Protein AF-A0A1H8VRY2-F1 (afdb_monomer_lite)

Foldseek 3Di:
DDPDQLLNVLVVCVVVVVVDDSVRSSVVSNVCVVVVPDDQFPDDDQVNVVVVQVVCVVVVNDVNGDHCVRVDDCVVRVVCVVVVPHRPD

Structure (mmCIF, N/CA/C/O backbone):
data_AF-A0A1H8VRY2-F1
#
_entry.id   AF-A0A1H8VRY2-F1
#
loop_
_atom_site.group_PDB
_atom_site.id
_atom_site.type_symbol
_atom_site.label_atom_id
_atom_site.label_alt_id
_atom_site.label_comp_id
_atom_site.label_asym_id
_atom_site.label_entity_id
_atom_site.label_seq_id
_atom_site.pdbx_PDB_ins_code
_atom_site.Cartn_x
_atom_site.Cartn_y
_atom_site.Cartn_z
_atom_site.occupancy
_atom_site.B_iso_or_equiv
_atom_site.auth_seq_id
_atom_site.auth_comp_id
_atom_site.auth_asym_id
_atom_site.auth_atom_id
_atom_site.pdbx_PDB_model_num
ATOM 1 N N . MET A 1 1 ? -15.429 -4.817 -3.333 1.00 52.06 1 MET A N 1
ATOM 2 C CA . MET A 1 1 ? -14.668 -3.758 -2.634 1.00 52.06 1 MET A CA 1
ATOM 3 C C . MET A 1 1 ? -14.431 -4.214 -1.209 1.00 52.06 1 MET A C 1
ATOM 5 O O . MET A 1 1 ? -15.396 -4.678 -0.607 1.00 52.06 1 MET A O 1
ATOM 9 N N . ALA A 1 2 ? -13.211 -4.064 -0.691 1.00 65.88 2 ALA A N 1
ATOM 10 C CA . ALA A 1 2 ? -12.813 -4.447 0.662 1.00 65.88 2 ALA A CA 1
ATOM 11 C C . ALA A 1 2 ? -13.826 -3.946 1.684 1.00 65.88 2 ALA A C 1
ATOM 13 O O . ALA A 1 2 ? -13.985 -2.736 1.894 1.00 65.88 2 ALA A O 1
ATOM 14 N N . THR A 1 3 ? -14.531 -4.868 2.325 1.00 83.00 3 THR A N 1
ATOM 15 C CA . THR A 1 3 ? -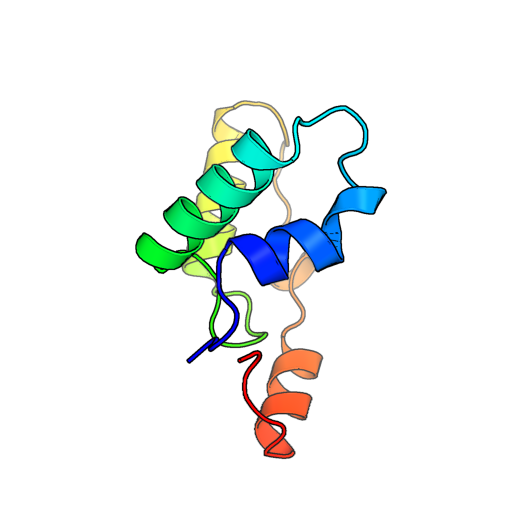15.558 -4.535 3.316 1.00 83.00 3 THR A CA 1
ATOM 16 C C . THR A 1 3 ? -14.941 -4.228 4.676 1.00 83.00 3 THR A C 1
ATOM 18 O O . THR A 1 3 ? -15.476 -3.387 5.392 1.00 83.00 3 THR A O 1
ATOM 21 N N . ALA A 1 4 ? -13.766 -4.793 4.972 1.00 91.69 4 ALA A N 1
ATOM 22 C CA . ALA A 1 4 ? -13.064 -4.610 6.238 1.00 91.69 4 ALA A CA 1
ATOM 23 C C . ALA A 1 4 ? -12.788 -3.131 6.550 1.00 91.69 4 ALA A C 1
ATOM 25 O O . ALA A 1 4 ? -12.227 -2.383 5.744 1.00 91.69 4 ALA A O 1
ATOM 26 N N . THR A 1 5 ? -13.194 -2.686 7.727 1.00 94.44 5 THR A N 1
ATOM 27 C CA . THR A 1 5 ? -12.889 -1.380 8.307 1.00 94.44 5 THR A CA 1
ATOM 28 C C . THR A 1 5 ? -11.392 -1.237 8.588 1.00 94.44 5 THR A C 1
ATOM 30 O O . THR A 1 5 ? -10.663 -2.219 8.714 1.00 94.44 5 THR A O 1
ATOM 33 N N . GLY A 1 6 ? -10.908 0.000 8.738 1.00 94.94 6 GLY A N 1
ATOM 34 C CA . GLY A 1 6 ? -9.508 0.225 9.115 1.00 94.94 6 GLY A CA 1
ATOM 35 C C . GLY A 1 6 ? -9.141 -0.406 10.465 1.00 94.94 6 GLY A C 1
ATOM 36 O O . GLY A 1 6 ? -8.004 -0.832 10.638 1.00 94.94 6 GLY A O 1
ATOM 37 N N . ALA A 1 7 ? -10.102 -0.526 11.386 1.00 96.69 7 ALA A N 1
ATOM 38 C CA . ALA A 1 7 ? -9.914 -1.203 12.666 1.00 96.69 7 ALA A CA 1
ATOM 39 C C . ALA A 1 7 ? -9.749 -2.724 12.507 1.00 96.69 7 ALA A C 1
ATOM 41 O O . ALA A 1 7 ? -8.848 -3.296 13.112 1.00 96.69 7 ALA A O 1
ATOM 42 N N . GLU A 1 8 ? -10.566 -3.369 11.667 1.00 97.31 8 GLU A N 1
ATOM 43 C CA . GLU A 1 8 ? -10.440 -4.806 11.374 1.00 97.31 8 GL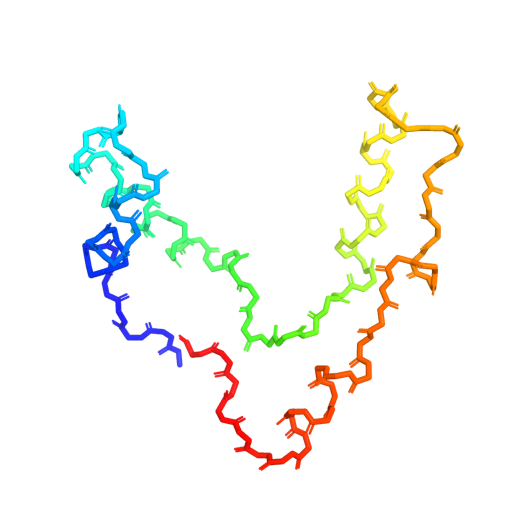U A CA 1
ATOM 44 C C . GLU A 1 8 ? -9.099 -5.123 10.704 1.00 97.31 8 GLU A C 1
ATOM 46 O O . GLU A 1 8 ? -8.422 -6.075 11.089 1.00 97.31 8 GLU A O 1
ATOM 51 N N . ILE A 1 9 ? -8.669 -4.280 9.759 1.00 95.81 9 ILE A N 1
ATOM 52 C CA . ILE A 1 9 ? -7.366 -4.420 9.097 1.00 95.81 9 ILE A CA 1
ATOM 53 C C . ILE A 1 9 ? -6.229 -4.247 10.110 1.00 95.81 9 ILE A C 1
ATOM 55 O O . ILE A 1 9 ? -5.324 -5.076 10.160 1.00 95.81 9 ILE A O 1
ATOM 59 N N . ALA A 1 10 ? -6.287 -3.208 10.949 1.00 97.38 10 ALA A N 1
ATOM 60 C CA . ALA A 1 10 ? -5.278 -2.954 11.973 1.00 97.38 10 ALA A CA 1
ATOM 61 C C . ALA A 1 10 ? -5.170 -4.101 12.985 1.00 97.38 10 AL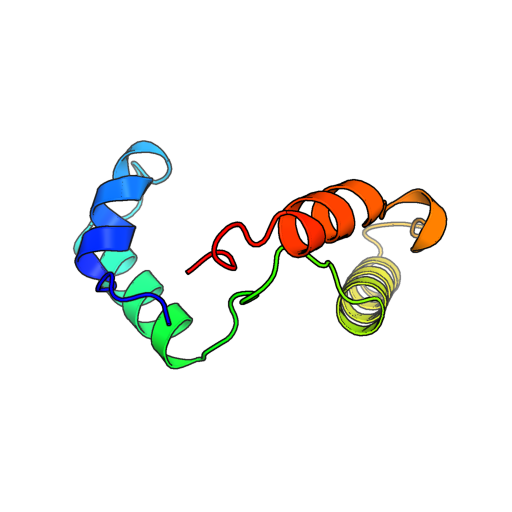A A C 1
ATOM 63 O O . ALA A 1 10 ? -4.062 -4.494 13.337 1.00 97.38 10 ALA A O 1
ATOM 64 N N . ALA A 1 11 ? -6.298 -4.671 13.418 1.00 97.56 11 ALA A N 1
ATOM 65 C CA . ALA A 1 11 ? -6.311 -5.819 14.318 1.00 97.56 11 ALA A CA 1
ATOM 66 C C . ALA A 1 11 ? -5.650 -7.054 13.682 1.00 97.56 11 ALA A C 1
ATOM 68 O O . ALA A 1 11 ? -4.857 -7.724 14.341 1.00 97.56 11 ALA A O 1
ATOM 69 N N . ALA A 1 12 ? -5.919 -7.319 12.399 1.00 97.50 12 ALA A N 1
ATOM 70 C CA . ALA A 1 12 ? -5.351 -8.458 11.678 1.00 97.50 12 ALA A CA 1
ATOM 71 C C . ALA A 1 12 ? -3.822 -8.375 11.517 1.00 97.50 12 ALA A C 1
ATOM 73 O O . ALA A 1 12 ? -3.153 -9.406 11.500 1.00 97.50 12 ALA A O 1
ATOM 74 N N . ILE A 1 13 ? -3.265 -7.163 11.418 1.00 96.75 13 ILE A N 1
ATOM 75 C CA . ILE A 1 13 ? -1.824 -6.951 11.204 1.00 96.75 13 ILE A CA 1
ATOM 76 C C . ILE A 1 13 ? -1.070 -6.495 12.459 1.00 96.75 13 ILE A C 1
ATOM 78 O O . ILE A 1 13 ? 0.142 -6.311 12.389 1.00 96.75 13 ILE A O 1
ATOM 82 N N . ALA A 1 14 ? -1.745 -6.319 13.600 1.00 97.31 14 ALA A N 1
ATOM 83 C CA . ALA A 1 14 ? -1.171 -5.711 14.805 1.00 97.31 14 ALA A CA 1
ATOM 84 C C . ALA A 1 14 ? 0.134 -6.383 15.264 1.00 97.31 14 ALA A C 1
ATOM 86 O O . ALA A 1 14 ? 1.069 -5.701 15.676 1.00 97.31 14 ALA A O 1
ATOM 87 N N . ALA A 1 15 ? 0.229 -7.709 15.128 1.00 97.69 15 ALA A N 1
ATOM 88 C CA . ALA A 1 15 ? 1.419 -8.472 15.504 1.00 97.69 15 ALA A CA 1
ATOM 89 C C . ALA A 1 15 ? 2.680 -8.094 14.699 1.00 97.69 15 ALA A C 1
ATOM 91 O O . ALA A 1 15 ? 3.788 -8.253 15.201 1.00 97.69 15 ALA A O 1
ATOM 92 N N . TYR A 1 16 ? 2.527 -7.565 13.479 1.00 97.44 16 TYR A N 1
ATOM 93 C CA . TYR A 1 16 ? 3.642 -7.094 12.648 1.00 97.44 16 TYR A CA 1
ATOM 94 C C . TYR A 1 16 ? 4.081 -5.659 12.986 1.00 97.44 16 TYR A C 1
ATOM 96 O O . TYR A 1 16 ? 5.117 -5.209 12.504 1.00 97.44 16 TYR A O 1
ATOM 104 N N . PHE A 1 17 ? 3.310 -4.939 13.810 1.00 96.81 17 PHE A N 1
ATOM 105 C CA . PHE A 1 17 ? 3.520 -3.531 14.156 1.00 96.81 17 PHE A CA 1
ATOM 106 C C . PHE A 1 17 ? 3.483 -3.321 15.677 1.00 96.81 17 PHE A C 1
ATOM 108 O O . PHE A 1 17 ? 2.795 -2.428 16.168 1.00 96.81 17 PHE A O 1
ATOM 115 N N . ALA A 1 18 ? 4.224 -4.143 16.426 1.00 95.44 18 ALA A N 1
ATOM 116 C CA . ALA A 1 18 ? 4.206 -4.148 17.893 1.00 95.44 18 ALA A CA 1
ATOM 117 C C . ALA A 1 18 ? 4.522 -2.779 18.531 1.00 95.44 18 ALA A C 1
ATOM 119 O O . ALA A 1 18 ? 3.983 -2.455 19.588 1.00 95.44 18 ALA A O 1
ATOM 120 N N . ASP A 1 19 ? 5.338 -1.960 17.863 1.00 97.62 19 ASP A N 1
ATOM 121 C CA . ASP A 1 19 ? 5.743 -0.633 18.344 1.00 97.62 19 ASP A CA 1
ATOM 122 C C . ASP A 1 19 ? 4.780 0.497 17.929 1.00 97.62 19 ASP A C 1
ATOM 124 O O . ASP A 1 19 ? 4.984 1.659 18.287 1.00 97.62 19 ASP A O 1
ATOM 128 N N . VAL A 1 20 ? 3.726 0.192 17.163 1.00 97.69 20 VAL A N 1
ATOM 129 C CA . VAL A 1 20 ? 2.742 1.182 16.707 1.00 97.69 20 VAL A CA 1
ATOM 130 C C . VAL A 1 20 ? 1.508 1.132 17.610 1.00 97.69 20 VAL A C 1
ATOM 132 O O . VAL A 1 20 ? 0.829 0.105 17.664 1.00 97.69 20 VAL A O 1
ATOM 135 N N . PRO A 1 21 ? 1.135 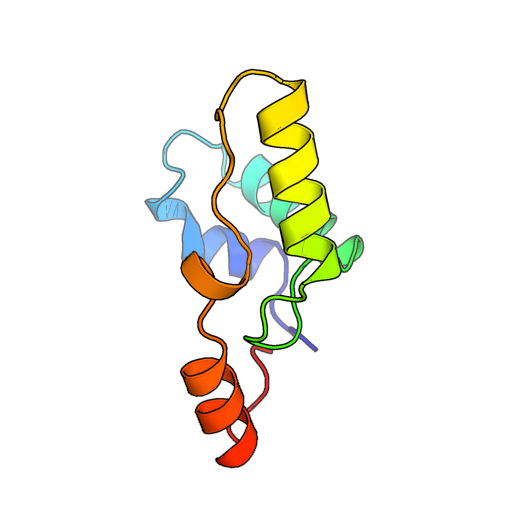2.241 18.278 1.00 97.88 21 PRO A N 1
ATOM 136 C CA . PRO A 1 21 ? -0.086 2.289 19.073 1.00 97.88 21 PRO A CA 1
ATOM 137 C C . PRO A 1 21 ? -1.321 1.873 18.250 1.00 97.88 21 PRO A C 1
ATOM 139 O O . PRO A 1 21 ? -1.514 2.408 17.151 1.00 97.88 21 PRO A O 1
ATOM 142 N N . PRO A 1 22 ? -2.209 1.000 18.769 1.00 96.56 22 PRO A N 1
ATOM 143 C CA . PRO A 1 22 ? -3.331 0.453 17.997 1.00 96.56 22 PRO A CA 1
ATOM 144 C C . PRO A 1 22 ? -4.227 1.514 17.346 1.00 96.56 22 PRO A C 1
ATOM 146 O O . PRO A 1 22 ? -4.666 1.355 16.208 1.00 96.56 22 PRO A O 1
ATOM 149 N N . ALA A 1 23 ? -4.454 2.636 18.036 1.00 97.25 23 ALA A N 1
ATOM 150 C CA . ALA A 1 23 ? -5.242 3.749 17.510 1.00 97.25 23 ALA A CA 1
ATOM 151 C C . ALA A 1 23 ? -4.583 4.424 16.292 1.00 97.25 23 ALA A C 1
ATOM 153 O O . ALA A 1 23 ? -5.277 4.805 15.349 1.00 97.25 23 ALA A O 1
ATOM 154 N N . ILE A 1 24 ? -3.250 4.542 16.284 1.00 98.25 24 ILE A N 1
ATOM 155 C CA . ILE A 1 24 ? -2.495 5.104 15.156 1.00 98.25 24 ILE A CA 1
ATOM 156 C C . ILE A 1 24 ? -2.553 4.145 13.967 1.00 9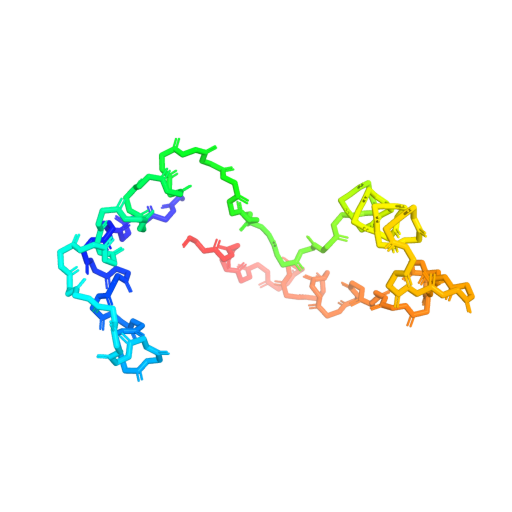8.25 24 ILE A C 1
ATOM 158 O O . ILE A 1 24 ? -2.816 4.584 12.846 1.00 98.25 24 ILE A O 1
ATOM 162 N N . LEU A 1 25 ? -2.379 2.842 14.209 1.00 98.25 25 LEU A N 1
ATOM 163 C CA . LEU A 1 25 ? -2.470 1.822 13.164 1.00 98.25 25 LEU A CA 1
ATOM 164 C C . LEU A 1 25 ? -3.863 1.810 12.512 1.00 98.25 25 LEU A C 1
ATOM 166 O O . LEU A 1 25 ? -3.973 1.894 11.290 1.00 98.25 25 LEU A O 1
ATOM 170 N N . ALA A 1 26 ? -4.934 1.821 13.312 1.00 98.06 26 ALA A N 1
ATOM 171 C CA . ALA A 1 26 ? -6.312 1.884 12.817 1.00 98.06 26 ALA A CA 1
ATOM 172 C C . ALA A 1 26 ? -6.604 3.166 12.017 1.00 98.06 26 ALA A C 1
ATOM 174 O O . ALA A 1 26 ? -7.259 3.111 10.968 1.00 98.06 26 ALA A O 1
ATOM 175 N N . ALA A 1 27 ? -6.098 4.319 12.467 1.00 98.12 27 ALA A N 1
ATOM 176 C CA . ALA A 1 27 ? -6.230 5.581 11.743 1.00 98.12 27 ALA A CA 1
ATOM 177 C C . ALA A 1 27 ? -5.483 5.551 10.397 1.00 98.12 27 ALA A C 1
ATOM 179 O O . ALA A 1 27 ? -6.023 5.994 9.380 1.00 98.12 27 ALA A O 1
ATOM 180 N N . ALA A 1 28 ? -4.274 4.981 10.364 1.00 97.25 28 ALA A N 1
ATOM 181 C CA . ALA A 1 28 ? -3.496 4.807 9.141 1.00 97.25 28 ALA A CA 1
ATOM 182 C C . ALA A 1 28 ? -4.212 3.885 8.141 1.00 97.25 28 ALA A C 1
ATOM 184 O O . ALA A 1 28 ? -4.410 4.281 6.991 1.00 97.25 28 ALA A O 1
ATOM 185 N N . CYS A 1 29 ? -4.685 2.714 8.582 1.00 96.50 29 CYS A N 1
ATOM 186 C CA . CYS A 1 29 ? -5.457 1.789 7.749 1.00 96.50 29 CYS A CA 1
ATOM 187 C C . CYS A 1 29 ? -6.728 2.449 7.193 1.00 96.50 29 CYS A C 1
ATOM 189 O O . CYS A 1 29 ? -7.015 2.326 6.003 1.00 96.50 29 CYS A O 1
ATOM 191 N N . THR A 1 30 ? -7.455 3.207 8.021 1.00 96.25 30 THR A N 1
ATOM 192 C CA . THR A 1 30 ? -8.650 3.955 7.592 1.00 96.25 30 THR A CA 1
ATOM 193 C C . THR A 1 30 ? -8.312 4.971 6.502 1.00 96.25 30 THR A C 1
ATOM 195 O O . THR A 1 30 ? -8.984 5.020 5.472 1.00 96.25 30 THR A O 1
ATOM 198 N N . ARG A 1 31 ? -7.243 5.755 6.688 1.00 96.75 31 ARG A N 1
ATOM 199 C CA . ARG A 1 31 ? -6.793 6.752 5.710 1.00 96.75 31 ARG A CA 1
ATOM 200 C C . ARG A 1 31 ? -6.352 6.110 4.395 1.00 96.75 31 ARG A C 1
ATOM 202 O O . ARG A 1 31 ? -6.758 6.578 3.338 1.00 96.75 31 ARG A O 1
ATOM 209 N N . TYR A 1 32 ? -5.539 5.057 4.439 1.00 94.25 32 TYR A N 1
ATOM 210 C CA . TYR A 1 32 ? -5.041 4.385 3.232 1.00 94.25 32 TYR A CA 1
ATOM 211 C C . TYR A 1 32 ? -6.186 3.745 2.441 1.00 94.25 32 TYR A C 1
ATOM 213 O O . TYR A 1 32 ? -6.229 3.885 1.219 1.00 94.25 32 TYR A O 1
ATOM 221 N N . LYS A 1 33 ? -7.165 3.148 3.137 1.00 91.56 33 LYS A N 1
ATOM 222 C CA . LYS A 1 33 ? -8.398 2.655 2.516 1.00 91.56 33 LYS A CA 1
ATOM 223 C C . LYS A 1 33 ? -9.178 3.785 1.835 1.00 91.56 33 LYS A C 1
ATOM 225 O O . LYS A 1 33 ? -9.570 3.637 0.682 1.00 91.56 33 LYS A O 1
ATOM 230 N N . ALA A 1 34 ? -9.373 4.918 2.514 1.00 93.69 34 ALA A N 1
ATOM 231 C CA . ALA A 1 34 ? -10.105 6.065 1.968 1.00 93.69 34 ALA A CA 1
ATOM 232 C C . ALA A 1 34 ? -9.428 6.693 0.735 1.00 93.69 34 ALA A C 1
ATOM 234 O O . ALA A 1 34 ? -10.113 7.224 -0.134 1.00 93.69 34 ALA A O 1
ATOM 235 N N . LEU A 1 35 ? -8.097 6.614 0.640 1.00 94.94 35 LEU A N 1
ATOM 236 C CA . LEU A 1 35 ? -7.338 7.095 -0.517 1.00 94.94 35 LEU A CA 1
ATOM 237 C C . LEU A 1 35 ? -7.447 6.179 -1.747 1.00 94.94 35 LEU A C 1
ATOM 239 O O . LEU A 1 35 ? -7.064 6.602 -2.833 1.00 94.94 35 LEU A O 1
ATOM 243 N N . GLY A 1 36 ? -7.930 4.939 -1.598 1.00 90.19 36 GLY A N 1
ATOM 244 C CA . GLY A 1 36 ? -8.077 4.004 -2.719 1.00 90.19 36 GLY A CA 1
ATOM 245 C C . GLY A 1 36 ? -6.749 3.604 -3.371 1.00 90.19 36 GLY A C 1
ATOM 246 O O . GLY A 1 36 ? -6.709 3.325 -4.563 1.00 90.19 36 GLY A O 1
ATOM 247 N N . ILE A 1 37 ? -5.655 3.610 -2.604 1.00 87.56 37 ILE A N 1
ATOM 248 C CA . ILE A 1 37 ? -4.289 3.382 -3.112 1.00 87.56 37 ILE A CA 1
ATOM 249 C C . ILE A 1 37 ? -3.854 1.912 -3.101 1.00 87.56 37 ILE A C 1
ATOM 251 O O . ILE A 1 37 ? -2.751 1.598 -3.543 1.00 87.56 37 ILE A O 1
ATOM 255 N N . TRP A 1 38 ? -4.683 1.008 -2.579 1.00 88.38 38 TRP A N 1
ATOM 256 C CA . TRP A 1 38 ? -4.414 -0.427 -2.631 1.00 88.38 38 TRP A CA 1
ATOM 257 C C . TRP A 1 38 ? -4.814 -1.005 -3.984 1.00 88.38 38 TRP A C 1
ATOM 259 O O . TRP A 1 38 ? -5.853 -0.648 -4.540 1.00 88.38 38 TRP A O 1
ATOM 269 N N . GLY A 1 39 ? -3.987 -1.916 -4.499 1.00 86.94 39 GLY A N 1
ATOM 270 C CA . GLY A 1 39 ? -4.317 -2.669 -5.701 1.00 86.94 39 GLY A CA 1
ATOM 271 C C . GLY A 1 39 ? -5.573 -3.506 -5.474 1.00 86.94 39 GLY A C 1
ATOM 272 O O . GLY A 1 39 ? -5.682 -4.208 -4.474 1.00 86.94 39 GLY A O 1
ATOM 273 N N . THR A 1 40 ? -6.518 -3.432 -6.407 1.00 86.31 40 THR A N 1
ATOM 274 C CA . THR A 1 40 ? -7.749 -4.240 -6.403 1.00 86.31 40 THR A CA 1
ATOM 275 C C . THR A 1 40 ? -7.585 -5.558 -7.156 1.00 86.31 40 THR A C 1
ATOM 277 O O . THR A 1 40 ? -8.504 -6.367 -7.214 1.00 86.31 40 THR A O 1
ATOM 280 N N . THR A 1 41 ? -6.420 -5.775 -7.766 1.00 88.38 41 THR A N 1
ATOM 281 C CA . THR A 1 41 ? -6.063 -6.997 -8.489 1.00 88.38 41 THR A CA 1
ATOM 282 C C . THR A 1 41 ? -4.637 -7.388 -8.107 1.00 88.38 41 THR A C 1
ATOM 284 O O . THR A 1 41 ? -3.859 -6.503 -7.736 1.00 88.38 41 THR A O 1
ATOM 287 N N . PRO A 1 42 ? -4.267 -8.674 -8.213 1.00 90.75 42 PRO A N 1
ATOM 288 C CA . PRO A 1 42 ? -2.895 -9.117 -7.968 1.00 90.75 42 PRO A CA 1
ATOM 289 C C . PRO A 1 42 ? -1.892 -8.642 -9.035 1.00 90.75 42 PRO A C 1
ATOM 291 O O . PRO A 1 42 ? -0.695 -8.858 -8.874 1.00 90.75 42 PRO A O 1
ATOM 294 N N . ILE A 1 43 ? -2.352 -7.998 -10.114 1.00 94.06 43 ILE A N 1
ATOM 295 C CA . ILE A 1 43 ? -1.495 -7.505 -11.193 1.00 94.06 43 ILE A CA 1
ATOM 296 C C . ILE A 1 43 ? -0.648 -6.337 -10.694 1.00 94.06 43 ILE A C 1
ATOM 298 O O . ILE A 1 43 ? -1.182 -5.322 -10.241 1.00 94.06 43 ILE A O 1
ATOM 302 N N . LEU A 1 44 ? 0.673 -6.436 -10.859 1.00 95.00 44 LEU A N 1
ATOM 303 C CA . LEU A 1 44 ? 1.576 -5.303 -10.683 1.00 95.00 44 LEU A CA 1
ATOM 304 C C . LEU A 1 44 ? 1.643 -4.503 -11.996 1.00 95.00 44 LEU A C 1
ATOM 306 O O . LEU A 1 44 ? 2.215 -4.984 -12.982 1.00 95.00 44 LEU A O 1
ATOM 310 N N . PRO A 1 45 ? 1.069 -3.286 -12.057 1.00 94.56 45 PRO A N 1
ATOM 311 C CA . PRO A 1 45 ? 1.059 -2.504 -13.284 1.00 94.56 45 PRO A CA 1
ATOM 312 C C . PRO A 1 45 ? 2.449 -1.954 -13.607 1.00 94.56 45 PRO A C 1
ATOM 314 O O . PRO A 1 45 ? 3.108 -1.347 -12.758 1.00 94.56 45 PRO A O 1
ATOM 317 N N . ARG A 1 46 ? 2.841 -2.054 -14.883 1.00 96.94 46 ARG A N 1
ATOM 318 C CA . ARG A 1 46 ? 4.105 -1.503 -15.399 1.00 96.94 46 ARG A CA 1
ATOM 319 C C . ARG A 1 46 ? 4.324 -0.045 -15.022 1.00 96.94 46 ARG A C 1
ATOM 321 O O . ARG A 1 46 ? 5.376 0.290 -14.498 1.00 96.94 46 ARG A O 1
ATOM 328 N N . ALA A 1 47 ? 3.316 0.802 -15.217 1.00 96.12 47 ALA A N 1
ATOM 329 C CA . ALA A 1 47 ? 3.429 2.226 -14.908 1.00 96.12 47 ALA A CA 1
ATOM 330 C C . ALA A 1 47 ? 3.753 2.493 -13.423 1.00 96.12 47 ALA A C 1
ATOM 332 O O . ALA A 1 47 ? 4.490 3.426 -13.110 1.00 96.12 47 ALA A O 1
ATOM 333 N N . GLY A 1 48 ? 3.225 1.670 -12.509 1.00 94.56 48 GLY A N 1
ATOM 334 C CA . GLY A 1 48 ? 3.532 1.766 -11.081 1.00 94.56 48 GLY A CA 1
ATOM 335 C C . GLY A 1 48 ? 4.966 1.338 -10.773 1.00 94.56 48 GLY A C 1
ATOM 336 O O . GLY A 1 48 ? 5.672 2.037 -10.047 1.00 94.56 48 GLY A O 1
ATOM 337 N N . TYR A 1 49 ? 5.410 0.230 -11.371 1.00 97.31 49 TYR A N 1
ATOM 338 C CA . TYR A 1 49 ? 6.778 -0.264 -11.229 1.00 97.31 49 TYR A CA 1
ATOM 339 C C . TYR A 1 49 ? 7.809 0.712 -11.799 1.00 97.31 49 TYR A C 1
ATOM 341 O O . TYR A 1 49 ? 8.759 1.057 -11.103 1.00 97.31 49 TYR A O 1
ATOM 349 N N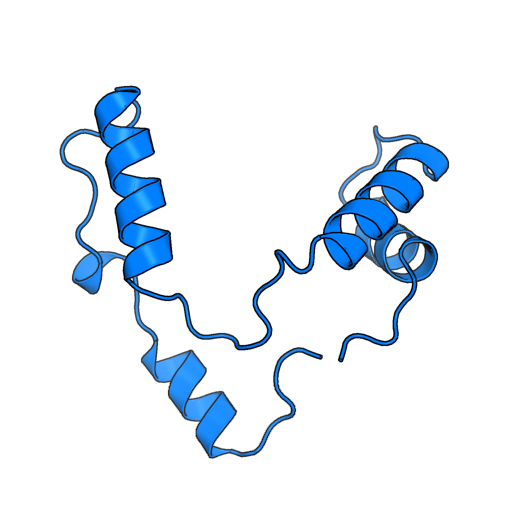 . ASP A 1 50 ? 7.613 1.193 -13.030 1.00 97.69 50 ASP A N 1
ATOM 350 C CA . ASP A 1 50 ? 8.541 2.121 -13.680 1.00 97.69 50 ASP A CA 1
ATOM 351 C C . ASP A 1 50 ? 8.669 3.410 -12.861 1.00 97.69 50 ASP A C 1
ATOM 353 O O . ASP A 1 50 ? 9.780 3.848 -12.576 1.00 97.69 50 ASP A O 1
ATOM 357 N N . ARG A 1 51 ? 7.552 3.951 -12.351 1.00 96.88 51 ARG A N 1
ATOM 358 C CA . ARG A 1 51 ? 7.576 5.119 -11.459 1.00 96.88 51 ARG A CA 1
ATOM 359 C C . ARG A 1 51 ? 8.372 4.866 -10.176 1.00 96.88 51 ARG A C 1
ATOM 361 O O . ARG A 1 51 ? 9.119 5.744 -9.746 1.00 96.88 51 ARG A O 1
ATOM 368 N N . LEU A 1 52 ? 8.200 3.702 -9.546 1.00 96.50 52 LEU A N 1
ATOM 369 C CA . LEU A 1 52 ? 8.962 3.324 -8.353 1.00 96.50 52 LEU A CA 1
ATOM 370 C C . LEU A 1 52 ? 10.454 3.186 -8.680 1.00 96.50 52 LEU A C 1
ATOM 372 O O . LEU A 1 52 ? 11.285 3.782 -7.996 1.00 96.50 52 LEU A O 1
ATOM 376 N N . ARG A 1 53 ? 10.791 2.436 -9.735 1.00 97.81 53 ARG A N 1
ATOM 377 C CA . ARG A 1 53 ? 12.167 2.206 -10.186 1.00 97.81 53 ARG A CA 1
ATOM 378 C C . ARG A 1 53 ? 12.875 3.523 -10.479 1.00 97.81 53 ARG A C 1
ATOM 380 O O . ARG A 1 53 ? 13.976 3.735 -9.981 1.00 97.81 53 ARG A O 1
ATOM 387 N N . ASP A 1 54 ? 12.247 4.408 -11.244 1.00 97.56 54 ASP A N 1
ATOM 388 C CA . ASP A 1 54 ? 12.838 5.688 -11.632 1.00 97.56 54 ASP A CA 1
ATOM 389 C C . ASP A 1 54 ? 13.076 6.579 -10.402 1.00 97.56 54 ASP A C 1
ATOM 391 O O . ASP A 1 54 ? 14.121 7.222 -10.289 1.00 97.56 54 ASP A O 1
ATOM 395 N N . GLY A 1 55 ? 12.164 6.544 -9.422 1.00 97.88 55 GLY A N 1
ATOM 396 C CA . GLY A 1 55 ? 12.362 7.193 -8.127 1.00 97.88 55 GLY A CA 1
ATOM 397 C C . GLY A 1 55 ? 13.578 6.642 -7.376 1.00 97.88 55 GLY A C 1
ATOM 398 O O . GLY A 1 55 ? 14.414 7.420 -6.919 1.00 97.88 55 GLY A O 1
ATOM 399 N N . LEU A 1 56 ? 13.730 5.316 -7.307 1.00 97.62 56 LEU A N 1
ATOM 400 C CA . LEU A 1 56 ? 14.874 4.669 -6.652 1.00 97.62 56 LEU A CA 1
ATOM 401 C C . LEU A 1 56 ? 16.205 4.984 -7.349 1.00 97.62 56 LEU A C 1
ATOM 403 O O . LEU A 1 56 ? 17.200 5.227 -6.666 1.00 97.62 56 LEU A O 1
ATOM 407 N N . VAL A 1 57 ? 16.221 5.027 -8.685 1.00 97.75 57 VAL A N 1
ATOM 408 C CA . VAL A 1 57 ? 17.400 5.422 -9.472 1.00 97.75 57 VAL A CA 1
ATOM 409 C C . VAL A 1 57 ? 17.752 6.885 -9.206 1.00 97.75 57 VAL A C 1
ATOM 411 O O . VAL A 1 57 ? 18.896 7.187 -8.878 1.00 97.75 57 VAL A O 1
ATOM 414 N N . SER A 1 58 ? 16.774 7.795 -9.274 1.00 97.81 58 SER A N 1
ATOM 415 C CA . SER A 1 58 ? 17.004 9.223 -9.005 1.00 97.81 58 SER A CA 1
ATOM 416 C C . SER A 1 58 ? 17.477 9.493 -7.573 1.00 97.81 58 SER A C 1
ATOM 418 O O . SER A 1 58 ? 18.270 10.402 -7.345 1.00 97.81 58 SER A O 1
ATOM 420 N N . GLY A 1 59 ? 17.025 8.676 -6.616 1.00 97.38 59 GLY A N 1
ATOM 421 C CA . GLY A 1 59 ? 17.432 8.737 -5.215 1.00 97.38 59 GLY A CA 1
ATOM 422 C C . GLY A 1 59 ? 18.787 8.087 -4.927 1.00 97.38 59 GLY A C 1
ATOM 423 O O . GLY A 1 59 ? 19.235 8.129 -3.786 1.00 97.38 59 GLY A O 1
ATOM 424 N N . GLY A 1 60 ? 19.434 7.472 -5.924 1.00 97.44 60 GLY A N 1
ATOM 425 C CA . GLY A 1 60 ? 20.717 6.786 -5.760 1.00 97.44 60 GLY A CA 1
ATOM 426 C C . GLY A 1 60 ? 20.637 5.462 -4.994 1.00 97.44 60 GLY A C 1
ATOM 427 O O . GLY A 1 60 ? 21.668 4.949 -4.568 1.00 97.44 60 GLY A O 1
ATOM 428 N N . PHE A 1 61 ? 19.440 4.894 -4.813 1.00 97.38 61 PHE A N 1
ATOM 429 C CA . PHE A 1 61 ? 19.252 3.629 -4.094 1.00 97.38 61 PHE A CA 1
ATOM 430 C C . PHE A 1 61 ? 19.629 2.405 -4.938 1.00 97.38 61 PHE A C 1
ATOM 432 O O . PHE A 1 61 ? 20.041 1.389 -4.384 1.00 97.38 61 PHE A O 1
ATOM 439 N N . VAL A 1 62 ? 19.485 2.485 -6.266 1.00 95.75 62 VAL A N 1
ATOM 440 C CA . VAL A 1 62 ? 19.823 1.405 -7.212 1.00 95.75 62 VAL A CA 1
ATOM 441 C C . VAL A 1 62 ? 20.457 1.971 -8.486 1.00 95.75 62 VAL A C 1
ATOM 443 O O . VAL A 1 62 ? 20.066 3.045 -8.943 1.00 95.75 62 VAL A O 1
ATOM 446 N N . SER A 1 63 ? 21.420 1.254 -9.079 1.00 93.75 63 SER A N 1
ATOM 447 C CA . SER A 1 63 ? 22.026 1.617 -10.371 1.00 93.75 63 SER A CA 1
ATOM 448 C C . SER A 1 63 ? 22.708 0.412 -11.057 1.00 93.75 63 SER A C 1
ATOM 450 O O . SER A 1 63 ? 23.697 -0.093 -10.524 1.00 93.75 63 SER A O 1
ATOM 452 N N . PRO A 1 64 ? 22.218 -0.050 -12.227 1.00 89.69 64 PRO A N 1
ATOM 453 C CA . PRO A 1 64 ? 20.908 0.274 -12.791 1.00 89.69 64 PRO A CA 1
ATOM 454 C C . PRO A 1 64 ? 19.779 -0.325 -11.933 1.00 89.69 64 PRO A C 1
ATOM 456 O O . PRO A 1 64 ? 19.978 -1.291 -11.199 1.00 89.69 64 PRO A O 1
ATOM 459 N N . GLY A 1 65 ? 18.573 0.237 -12.024 1.00 94.69 65 GLY A N 1
ATOM 460 C CA . GLY A 1 65 ? 17.378 -0.453 -11.530 1.00 94.69 65 GLY A CA 1
ATOM 461 C C . GLY A 1 65 ? 17.051 -1.667 -12.407 1.00 94.69 65 GLY A C 1
ATOM 462 O O . GLY A 1 65 ? 17.315 -1.645 -13.610 1.00 94.69 65 GLY A O 1
ATOM 463 N N . ALA A 1 66 ? 16.462 -2.716 -11.825 1.00 97.12 66 ALA A N 1
ATOM 464 C CA . ALA A 1 66 ? 15.991 -3.869 -12.594 1.00 97.12 66 ALA A CA 1
ATOM 465 C C . ALA A 1 66 ? 14.907 -3.456 -13.608 1.00 97.12 66 ALA A C 1
ATOM 467 O O . ALA A 1 66 ? 14.129 -2.529 -13.369 1.00 97.12 66 ALA A O 1
ATOM 468 N N . THR A 1 67 ? 14.856 -4.129 -14.759 1.00 96.88 67 THR A N 1
ATOM 469 C CA . THR A 1 67 ? 13.762 -3.925 -15.717 1.00 96.88 67 THR A CA 1
ATOM 470 C C . THR A 1 67 ? 12.483 -4.575 -15.197 1.00 96.88 67 THR A C 1
ATOM 472 O O . THR A 1 67 ? 12.534 -5.506 -14.389 1.00 96.88 67 THR A O 1
ATOM 475 N N . PHE A 1 68 ? 11.330 -4.113 -15.682 1.00 97.94 68 PHE A N 1
ATOM 476 C CA . PHE A 1 68 ? 10.040 -4.694 -15.311 1.00 97.94 68 PHE A CA 1
ATOM 477 C C . PHE A 1 68 ? 9.994 -6.197 -15.603 1.00 97.94 68 PHE A C 1
ATOM 479 O O . PHE A 1 68 ? 9.589 -6.970 -14.752 1.00 97.94 68 PHE A O 1
ATOM 486 N N . GLU A 1 69 ? 10.477 -6.622 -16.769 1.00 97.25 69 GLU A N 1
ATOM 487 C CA . GLU A 1 69 ? 10.459 -8.018 -17.224 1.00 97.25 69 GLU A CA 1
ATOM 488 C C . GLU A 1 69 ? 11.338 -8.928 -16.363 1.00 97.25 69 GLU A C 1
ATOM 490 O O . GLU A 1 69 ? 11.090 -10.123 -16.276 1.00 97.25 69 GLU A O 1
ATOM 495 N N . THR A 1 70 ? 12.372 -8.367 -15.732 1.00 97.00 70 THR A N 1
ATOM 496 C CA . THR A 1 70 ? 13.243 -9.115 -14.818 1.00 97.00 70 THR A CA 1
ATOM 497 C C . THR A 1 70 ? 12.622 -9.227 -13.427 1.00 97.00 70 THR A C 1
ATOM 499 O O . THR A 1 70 ? 12.819 -10.224 -12.740 1.00 97.00 70 THR A O 1
ATOM 502 N N . ALA A 1 71 ? 11.917 -8.186 -12.980 1.00 96.50 71 ALA A N 1
ATOM 503 C CA . ALA A 1 71 ? 11.429 -8.074 -11.608 1.00 96.50 71 ALA A CA 1
ATOM 504 C C . ALA A 1 71 ? 9.967 -8.495 -11.421 1.00 96.50 71 ALA A C 1
ATOM 506 O O . ALA A 1 71 ? 9.539 -8.691 -10.284 1.00 96.50 71 ALA A O 1
ATOM 507 N N . VAL A 1 72 ? 9.191 -8.573 -12.501 1.00 97.38 72 VAL A N 1
ATOM 508 C CA . VAL A 1 72 ? 7.744 -8.771 -12.455 1.00 97.38 72 VAL A CA 1
ATOM 509 C C . VAL A 1 72 ? 7.344 -9.919 -13.363 1.00 97.38 72 VAL A C 1
ATOM 511 O O . VAL A 1 72 ? 7.490 -9.851 -14.582 1.00 97.38 72 VAL A O 1
ATOM 514 N N . ASP A 1 73 ? 6.757 -10.935 -12.744 1.00 97.06 73 ASP A N 1
ATOM 515 C CA . ASP A 1 73 ? 6.054 -12.017 -13.414 1.00 97.06 73 ASP A CA 1
ATOM 516 C C . ASP A 1 73 ? 4.579 -11.969 -12.995 1.00 97.06 73 ASP A C 1
ATOM 518 O O . ASP A 1 73 ? 4.224 -12.312 -11.867 1.00 97.06 73 ASP A O 1
ATOM 522 N N . ASN A 1 74 ? 3.722 -11.489 -13.897 1.00 96.75 74 ASN A N 1
ATOM 523 C CA . ASN A 1 74 ? 2.281 -11.417 -13.655 1.00 96.75 74 ASN A CA 1
ATOM 524 C C . ASN A 1 74 ? 1.547 -12.710 -14.047 1.00 96.75 74 ASN A C 1
ATOM 526 O O . ASN A 1 74 ? 0.340 -12.774 -13.836 1.00 96.75 74 ASN A O 1
ATOM 530 N N . THR A 1 75 ? 2.227 -13.751 -14.544 1.00 96.19 75 THR A N 1
ATOM 531 C CA . THR A 1 75 ? 1.554 -14.991 -14.976 1.00 96.19 75 THR A CA 1
ATOM 532 C C . THR A 1 75 ? 0.757 -15.638 -13.841 1.00 96.19 75 THR A C 1
ATOM 534 O O . THR A 1 75 ? -0.387 -16.026 -14.038 1.00 96.19 75 THR A O 1
ATOM 537 N N . LEU A 1 76 ? 1.283 -15.625 -12.610 1.00 92.19 76 LEU A N 1
ATOM 538 C CA . LEU A 1 76 ? 0.565 -16.107 -11.422 1.00 92.19 76 LEU A CA 1
ATOM 539 C C . LEU A 1 76 ? -0.688 -15.278 -11.100 1.00 92.19 76 LEU A C 1
ATOM 541 O O . LEU A 1 76 ? -1.700 -15.808 -10.639 1.00 92.19 76 LEU A O 1
ATOM 545 N N . ALA A 1 77 ? -0.617 -13.964 -11.308 1.00 93.06 77 ALA A N 1
ATOM 546 C CA . ALA A 1 77 ? -1.743 -13.065 -11.093 1.00 93.06 77 ALA A CA 1
ATOM 547 C C . ALA A 1 77 ? -2.826 -13.278 -12.164 1.00 93.06 77 ALA A C 1
ATOM 549 O O . ALA A 1 77 ? -4.010 -13.336 -11.827 1.00 93.06 77 ALA A O 1
ATOM 550 N N . ASP A 1 78 ? -2.416 -13.451 -13.422 1.00 94.19 78 ASP A N 1
ATOM 551 C CA . ASP A 1 78 ? -3.295 -13.774 -14.546 1.00 94.19 78 ASP A CA 1
ATOM 552 C C . ASP A 1 78 ? -3.992 -15.129 -14.342 1.00 94.19 78 ASP A C 1
ATOM 554 O O . ASP A 1 78 ? -5.211 -15.221 -14.508 1.00 94.19 78 ASP A O 1
ATOM 558 N N . ASP A 1 79 ? -3.263 -16.153 -13.889 1.00 93.06 79 ASP A N 1
ATOM 559 C CA . ASP A 1 79 ? -3.811 -17.480 -13.591 1.00 93.06 79 ASP A CA 1
ATOM 560 C C . ASP A 1 79 ? -4.927 -17.399 -12.539 1.00 93.06 79 ASP A C 1
ATOM 562 O O . ASP A 1 79 ? -6.031 -17.901 -12.758 1.00 93.06 79 ASP A O 1
ATOM 566 N N . VAL A 1 80 ? -4.694 -16.705 -11.420 1.00 90.44 80 VAL A N 1
ATOM 567 C CA . VAL A 1 80 ? -5.697 -16.524 -10.353 1.00 90.44 80 VAL A CA 1
ATOM 568 C C . VAL A 1 80 ? -6.936 -15.780 -10.857 1.00 90.44 80 VAL A C 1
ATOM 570 O O . VAL A 1 80 ? -8.059 -16.158 -10.514 1.00 90.44 80 VAL A O 1
ATOM 573 N N . ILE A 1 81 ? -6.752 -14.753 -11.690 1.00 89.62 81 ILE A N 1
ATOM 574 C CA . ILE A 1 81 ? -7.862 -14.012 -12.302 1.00 89.62 81 ILE A CA 1
ATOM 575 C C . ILE A 1 81 ? -8.656 -14.922 -13.249 1.00 89.62 81 ILE A C 1
ATOM 577 O O . ILE A 1 81 ? -9.888 -14.902 -13.226 1.00 89.62 81 ILE A O 1
ATOM 581 N N . SER A 1 82 ? -7.977 -15.755 -14.042 1.00 89.19 82 SER A N 1
ATOM 582 C CA . SER A 1 82 ? -8.615 -16.679 -14.989 1.00 89.19 82 SER A CA 1
ATOM 583 C C . SER A 1 82 ? -9.478 -17.745 -14.303 1.00 89.19 82 SER A C 1
ATOM 585 O O . SER A 1 82 ? -10.520 -18.132 -14.831 1.00 89.19 82 SER A O 1
ATOM 587 N N . LEU A 1 83 ? -9.094 -18.164 -13.093 1.00 87.31 83 LEU A N 1
ATOM 588 C CA . LEU A 1 83 ? -9.839 -19.122 -12.272 1.00 87.31 83 LEU A CA 1
ATOM 589 C C . LEU A 1 83 ? -11.133 -18.535 -11.681 1.00 87.31 83 LEU A C 1
ATOM 591 O O . LEU A 1 83 ? -11.881 -19.253 -11.017 1.00 87.31 83 LEU A O 1
ATOM 595 N N . GLY A 1 84 ? -11.404 -17.241 -11.886 1.00 77.44 84 GLY A N 1
ATOM 596 C CA . GLY A 1 84 ? -12.566 -16.561 -11.313 1.00 77.44 84 GLY A CA 1
ATOM 597 C C . GLY A 1 84 ? -12.501 -16.455 -9.789 1.00 77.44 84 GLY A C 1
ATOM 598 O O . GLY A 1 84 ? -13.527 -16.231 -9.143 1.00 77.44 84 GLY A O 1
ATOM 599 N N . LEU A 1 85 ? -11.309 -16.627 -9.204 1.00 66.12 85 LEU A N 1
ATOM 600 C CA . LEU A 1 85 ? -11.101 -16.370 -7.789 1.00 66.12 85 LEU A CA 1
ATOM 601 C C . LEU A 1 85 ? -11.369 -14.884 -7.537 1.00 66.12 85 LEU A C 1
ATOM 603 O O . LEU A 1 85 ? -11.004 -14.044 -8.367 1.00 66.12 85 LEU A O 1
ATOM 607 N N . PRO A 1 86 ? -12.043 -14.541 -6.425 1.00 56.38 86 PRO A N 1
ATOM 608 C CA . PRO A 1 86 ? -12.385 -13.161 -6.150 1.00 56.38 86 PRO A CA 1
ATOM 609 C C . PRO A 1 86 ? -11.110 -12.320 -6.198 1.00 56.38 86 PRO A C 1
ATOM 611 O O . PRO A 1 86 ? -10.123 -12.629 -5.530 1.00 56.38 86 PRO A O 1
ATOM 614 N N . THR A 1 87 ? -11.143 -11.259 -7.008 1.00 56.91 87 THR A N 1
ATOM 615 C CA . THR A 1 87 ? -10.158 -10.174 -6.955 1.00 56.91 87 THR A CA 1
ATOM 616 C C . THR A 1 87 ? -9.914 -9.827 -5.494 1.00 56.91 87 THR A C 1
ATOM 618 O O . THR A 1 87 ? -10.909 -9.690 -4.779 1.00 56.91 87 THR A O 1
ATOM 621 N N . LEU A 1 88 ? -8.642 -9.732 -5.075 1.00 53.78 88 LEU A N 1
ATOM 622 C CA . LEU A 1 88 ? -8.230 -9.414 -3.700 1.00 53.78 88 LEU A CA 1
ATOM 623 C C . LEU A 1 88 ? -9.120 -8.285 -3.170 1.00 53.78 88 LEU A C 1
ATOM 625 O O . LEU A 1 88 ? -9.013 -7.143 -3.618 1.00 53.78 88 LEU A O 1
ATOM 629 N N . ALA A 1 89 ? -10.098 -8.678 -2.349 1.00 47.31 89 ALA A N 1
ATOM 630 C CA . ALA A 1 89 ? -11.278 -7.872 -2.087 1.00 47.31 89 ALA A CA 1
ATOM 631 C C . ALA A 1 89 ? -10.947 -6.759 -1.118 1.00 47.31 89 ALA A C 1
ATOM 633 O O . ALA A 1 89 ? -10.556 -7.055 0.033 1.00 47.31 89 ALA A O 1
#

Radius of gyration: 16.44 Å; chains: 1; bounding box: 38×28×36 Å

pLDDT: mean 91.85, std 11.02, range [47.31, 98.25]

Sequence (89 aa):
MATATGAEIAAAIAAYFADVPPAILAAACTRYKALGIWGTTPILPRAGYDRLRDGLVSGGFVSPGATFETAVDNTLADDVISLGLPTLA

Secondary structure (DSSP, 8-state):
-----HHHHHHHHGGG-TTS-HHHHHHHHHHHHHHT-S-SSS---HHHHHHHHHHHHHTTS-SSPPPHHHH---HHHHHHHHTT-----